Protein AF-G9KWK2-F1 (afdb_monomer_lite)

Secondary structure (DSSP, 8-state):
---GGGSTT--HHHHHHHHHHHHHHHHHHHHHHHHHHHHHHHHH-PPPPPPP---------------------------------EEEEEEEEE---EEEE---S----PPPEEEEE--TTTTT--TT--SEEEEEEEEE-TT---------

pLDDT: mean 72.07, std 21.46,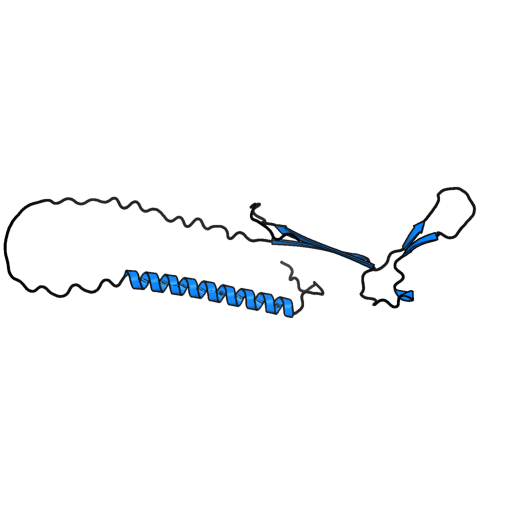 range [29.55, 96.19]

InterPro domains:
  IPR026728 Bridge-like lipid transfer protein family member 3A/B [PF24917] (1-151)
  IPR026728 Bridge-like lipid transfer protein family member 3A/B [PTHR22774] (1-151)

Sequence (152 aa):
GDSCNHWMYFSDATKTKNGWANELLHEFECNVEMLKQAVKDHNVGSPPKSPTHASPQHTQTEKDSALKGTSRTSSVLSQQSKAKLMSSSVVVRLADFNIYQVSTADQCRSSPKSMISCNKKSLYLPQEMSAVYIEFTEYYYPDGKDFPIPSA

Organism: Mustela putorius furo (NCBI:txid9669)

Radius of gyration: 36.41 Å; chains: 1; bounding box: 78×44×110 Å

Structure (mmCIF, N/CA/C/O backbone):
data_AF-G9KWK2-F1
#
_entry.id   AF-G9KWK2-F1
#
loop_
_atom_site.group_PDB
_atom_site.id
_atom_site.type_symbol
_atom_site.label_atom_id
_atom_site.label_alt_id
_atom_site.label_comp_id
_atom_site.label_asym_id
_atom_site.label_entity_id
_atom_site.label_seq_id
_atom_site.pdbx_PDB_ins_code
_atom_site.Cartn_x
_atom_site.Cartn_y
_atom_site.Cartn_z
_atom_site.occupancy
_atom_site.B_iso_or_equiv
_atom_site.auth_seq_id
_atom_site.auth_comp_id
_atom_site.auth_asym_id
_atom_site.auth_atom_id
_atom_site.pdbx_PDB_model_num
ATOM 1 N N . GLY A 1 1 ? -20.825 -9.626 4.700 1.00 45.31 1 GLY A N 1
ATOM 2 C CA . GLY A 1 1 ? -19.632 -8.769 4.634 1.00 45.31 1 GLY A CA 1
ATOM 3 C C . GLY A 1 1 ? -18.448 -9.685 4.729 1.00 45.31 1 GLY A C 1
ATOM 4 O O . GLY A 1 1 ? -18.357 -10.393 5.726 1.00 45.31 1 GLY A O 1
ATOM 5 N N . ASP A 1 2 ? -17.651 -9.765 3.669 1.00 50.41 2 ASP A N 1
ATOM 6 C CA . ASP A 1 2 ? -16.547 -10.717 3.600 1.00 50.41 2 ASP A CA 1
ATOM 7 C C . ASP A 1 2 ? -15.504 -10.422 4.675 1.00 50.41 2 ASP A C 1
ATOM 9 O O . ASP A 1 2 ? -15.094 -9.283 4.895 1.00 50.41 2 ASP A O 1
ATOM 13 N N . SER A 1 3 ? -15.132 -11.478 5.389 1.00 66.38 3 SER A N 1
ATOM 14 C CA . SER A 1 3 ? -14.166 -11.441 6.476 1.00 66.38 3 SER A CA 1
ATOM 15 C C . SER A 1 3 ? -12.786 -11.009 5.965 1.00 66.38 3 SER A C 1
ATOM 17 O O . SER A 1 3 ? -12.309 -11.512 4.944 1.00 66.38 3 SER A O 1
ATOM 19 N N . CYS A 1 4 ? -12.090 -10.148 6.717 1.00 61.81 4 CYS A N 1
ATOM 20 C CA . CYS A 1 4 ? -10.720 -9.684 6.434 1.00 61.81 4 CYS A CA 1
ATOM 21 C C . CYS A 1 4 ? -9.649 -10.797 6.486 1.00 61.81 4 CYS A C 1
ATOM 23 O O . CYS A 1 4 ? -8.458 -10.517 6.396 1.00 61.81 4 CYS A O 1
ATOM 25 N N . ASN A 1 5 ? -10.060 -12.064 6.595 1.00 58.66 5 ASN A N 1
ATOM 26 C CA . ASN A 1 5 ? -9.207 -13.252 6.625 1.00 58.66 5 ASN A CA 1
ATOM 27 C C . ASN A 1 5 ? -8.279 -13.403 5.403 1.00 58.66 5 ASN A C 1
ATOM 29 O O . ASN A 1 5 ? -7.313 -14.152 5.487 1.00 58.66 5 ASN A O 1
ATOM 33 N N . HIS A 1 6 ? -8.555 -12.736 4.275 1.00 60.06 6 HIS A N 1
ATOM 34 C CA . HIS A 1 6 ? -7.691 -12.800 3.087 1.00 60.06 6 HIS A CA 1
ATOM 35 C C . HIS A 1 6 ? -6.473 -11.860 3.152 1.00 60.06 6 HIS A C 1
ATOM 37 O O . HIS A 1 6 ? -5.609 -11.917 2.279 1.00 60.06 6 HIS A O 1
ATOM 43 N N . TRP A 1 7 ? -6.387 -10.976 4.154 1.00 59.44 7 TRP A N 1
ATOM 44 C CA . TRP A 1 7 ? -5.266 -10.045 4.284 1.00 59.44 7 TRP A CA 1
ATOM 45 C C . TRP A 1 7 ? -4.094 -10.764 4.950 1.00 59.44 7 TRP A C 1
ATOM 47 O O . TRP A 1 7 ? -4.195 -11.191 6.096 1.00 59.44 7 TRP A O 1
ATOM 57 N N . MET A 1 8 ? -2.963 -10.855 4.244 1.00 54.47 8 MET A N 1
ATOM 58 C CA . MET A 1 8 ? -1.737 -11.559 4.665 1.00 54.47 8 MET A CA 1
ATOM 59 C C . MET A 1 8 ? -1.193 -11.114 6.044 1.00 54.47 8 MET A C 1
ATOM 61 O O . MET A 1 8 ? -0.426 -11.842 6.664 1.00 54.47 8 MET A O 1
ATOM 65 N N . TYR A 1 9 ? -1.601 -9.934 6.532 1.00 54.50 9 TYR A N 1
ATOM 66 C CA . TYR A 1 9 ? -1.229 -9.366 7.837 1.00 54.50 9 TYR A CA 1
ATOM 67 C C . TYR A 1 9 ? -2.370 -9.329 8.864 1.00 54.50 9 TYR A C 1
ATOM 69 O O . TYR A 1 9 ? -2.162 -8.875 9.991 1.00 54.50 9 TYR A O 1
ATOM 77 N N . PHE A 1 10 ? -3.559 -9.839 8.530 1.00 50.16 10 PHE A N 1
ATOM 78 C CA . PHE A 1 10 ? -4.613 -10.109 9.508 1.00 50.16 10 PHE A CA 1
ATOM 79 C C . PHE A 1 10 ? -4.246 -11.379 10.287 1.00 50.16 10 PHE A C 1
ATOM 81 O O . PHE A 1 10 ? -4.821 -12.452 10.120 1.00 50.16 10 PHE A O 1
ATOM 88 N N . SER A 1 11 ? -3.195 -11.258 11.094 1.00 56.75 11 SER A N 1
ATOM 89 C CA . SER A 1 11 ? -2.689 -12.322 11.952 1.00 56.75 11 SER A CA 1
ATOM 90 C C . SER A 1 11 ? -3.544 -12.443 13.212 1.00 56.75 11 SER A C 1
ATOM 92 O O . SER A 1 11 ? -4.272 -11.518 13.588 1.00 56.75 11 SER A O 1
ATOM 94 N N . ASP A 1 12 ? -3.440 -13.576 13.904 1.00 56.09 12 ASP A N 1
ATOM 95 C CA . ASP A 1 12 ? -4.162 -13.800 15.159 1.00 56.09 12 ASP A CA 1
ATOM 96 C C . ASP A 1 12 ? -3.870 -12.718 16.212 1.00 56.09 12 ASP A C 1
ATOM 98 O O . ASP A 1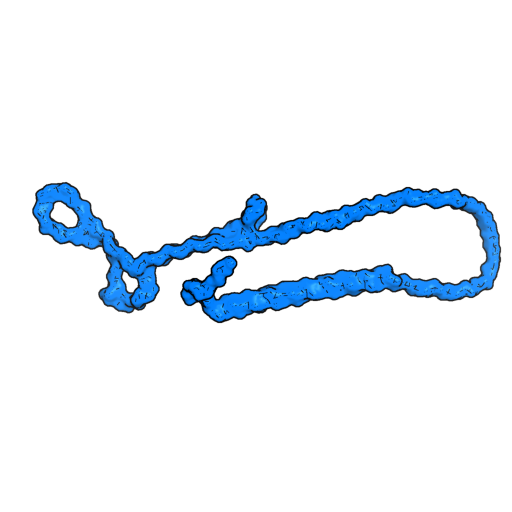 12 ? -4.746 -12.401 17.008 1.00 56.09 12 ASP A O 1
ATOM 102 N N . ALA A 1 13 ? -2.718 -12.038 16.148 1.00 54.31 13 ALA A N 1
ATOM 103 C CA . ALA A 1 13 ? -2.418 -10.879 16.991 1.00 54.31 13 ALA A CA 1
ATOM 104 C C . ALA A 1 13 ? -3.433 -9.729 16.813 1.00 54.31 13 ALA A C 1
ATOM 106 O O . ALA A 1 13 ? -3.853 -9.103 17.790 1.00 54.31 13 ALA A O 1
ATOM 107 N N . THR A 1 14 ? -3.889 -9.470 15.584 1.00 57.59 14 THR A N 1
ATOM 108 C CA . THR A 1 14 ? -4.904 -8.446 15.293 1.00 57.59 14 THR A CA 1
ATOM 109 C C . THR A 1 14 ? -6.292 -8.878 15.776 1.00 57.59 14 THR A C 1
ATOM 111 O O . THR A 1 14 ? -7.063 -8.040 16.251 1.00 57.59 14 THR A O 1
ATOM 114 N N . LYS A 1 15 ? -6.603 -10.182 15.724 1.00 60.75 15 LYS A N 1
ATOM 115 C CA . LYS A 1 15 ? -7.837 -10.740 16.306 1.00 60.75 15 LYS A CA 1
ATOM 116 C C . LYS A 1 15 ? -7.836 -10.620 17.828 1.00 60.75 15 LYS A C 1
ATOM 118 O O . LYS A 1 15 ? -8.821 -10.143 18.384 1.00 60.75 15 LYS A O 1
ATOM 123 N N . THR A 1 16 ? -6.726 -10.957 18.483 1.00 61.84 16 THR A N 1
ATOM 124 C CA . THR A 1 16 ? -6.557 -10.823 19.938 1.00 61.84 16 THR A CA 1
ATOM 125 C C . THR A 1 16 ? -6.705 -9.368 20.382 1.00 61.84 16 THR A C 1
ATOM 127 O O . THR A 1 16 ? -7.444 -9.091 21.324 1.00 61.84 16 THR A O 1
ATOM 130 N N . LYS A 1 17 ? -6.115 -8.416 19.642 1.00 64.06 17 LYS A N 1
ATOM 131 C CA . LYS A 1 17 ? -6.292 -6.972 19.886 1.00 64.06 17 LYS A CA 1
ATOM 132 C C . LYS A 1 17 ? -7.763 -6.549 19.825 1.00 64.06 17 LYS A C 1
ATOM 134 O O . LYS A 1 17 ? -8.221 -5.777 20.664 1.00 64.06 17 LYS A O 1
ATOM 139 N N . ASN A 1 18 ? -8.502 -7.020 18.821 1.00 75.62 18 ASN A N 1
ATOM 140 C CA . ASN A 1 18 ? -9.925 -6.706 18.696 1.00 75.62 18 ASN A CA 1
ATOM 141 C C . ASN A 1 18 ? -10.759 -7.389 19.789 1.00 75.62 18 ASN A C 1
ATOM 143 O O . ASN A 1 18 ? -11.732 -6.797 20.245 1.00 75.62 18 ASN A O 1
ATOM 147 N N . GLY A 1 19 ? -10.373 -8.584 20.243 1.00 78.25 19 GLY A N 1
ATOM 148 C CA . GLY A 1 19 ? -10.990 -9.249 21.394 1.00 78.25 19 GLY A CA 1
ATOM 149 C C . GLY A 1 19 ? -10.881 -8.400 22.659 1.00 78.25 19 GLY A C 1
ATOM 150 O O . GLY A 1 19 ? -11.899 -8.005 23.220 1.00 78.25 19 GLY A O 1
ATOM 151 N N . TRP A 1 20 ? -9.660 -8.010 23.034 1.00 81.62 20 TRP A N 1
ATOM 152 C CA . TRP A 1 20 ? -9.415 -7.205 24.238 1.00 81.62 20 TRP A CA 1
ATOM 153 C C . TRP A 1 20 ? -10.118 -5.847 24.204 1.00 81.62 20 TRP A C 1
ATOM 155 O O . TRP A 1 20 ? -10.649 -5.398 25.215 1.00 81.62 20 TRP A O 1
ATOM 165 N N . ALA A 1 21 ? -10.166 -5.198 23.037 1.00 82.50 21 ALA A N 1
ATOM 166 C CA . ALA A 1 21 ? -10.865 -3.926 22.886 1.00 82.50 21 ALA A CA 1
ATOM 167 C C . ALA A 1 21 ? -12.380 -4.047 23.135 1.00 82.50 21 ALA A C 1
ATOM 169 O O . ALA A 1 21 ? -12.974 -3.142 23.715 1.00 82.50 21 ALA A O 1
ATOM 170 N N . ASN A 1 22 ? -13.002 -5.154 22.714 1.00 87.94 22 ASN A N 1
ATOM 171 C CA . ASN A 1 22 ? -14.422 -5.394 22.975 1.00 87.94 22 ASN A CA 1
ATOM 172 C C . ASN A 1 22 ? -14.679 -5.752 24.444 1.00 87.94 22 ASN A C 1
ATOM 174 O O . ASN A 1 22 ? -15.646 -5.258 25.014 1.00 87.94 22 ASN A O 1
ATOM 178 N N . GLU A 1 23 ? -13.808 -6.555 25.059 1.00 92.31 23 GLU A N 1
ATOM 179 C CA . GLU A 1 23 ? -13.910 -6.934 26.475 1.00 92.31 23 GLU A CA 1
ATOM 180 C C . GLU A 1 23 ? -13.855 -5.699 27.389 1.00 92.31 23 GLU A C 1
ATOM 182 O O . GLU A 1 23 ? -14.736 -5.496 28.222 1.00 92.31 23 GLU A O 1
ATOM 187 N N . LEU A 1 24 ? -12.876 -4.814 27.159 1.00 92.31 24 LEU A N 1
ATOM 188 C CA . LEU A 1 24 ? -12.722 -3.562 27.906 1.00 92.31 24 LEU A CA 1
ATOM 189 C C . LEU A 1 24 ? -13.909 -2.613 27.705 1.00 92.31 24 LEU A C 1
ATOM 191 O O . LEU A 1 24 ? -14.347 -1.957 28.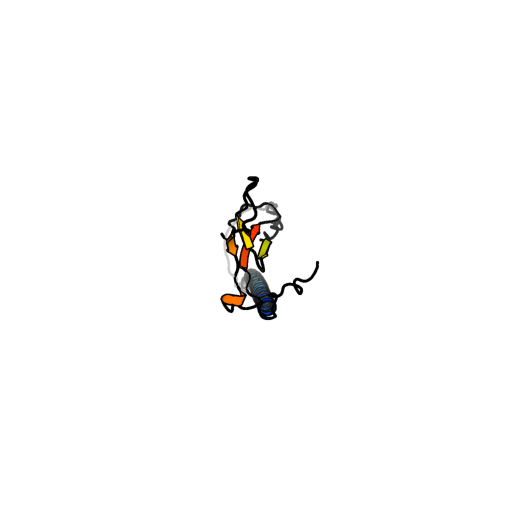649 1.00 92.31 24 LEU A O 1
ATOM 195 N N . LEU A 1 25 ? -14.436 -2.525 26.478 1.00 93.00 25 LEU A N 1
ATOM 196 C CA . LEU A 1 25 ? -15.613 -1.704 26.200 1.00 93.00 25 LEU A CA 1
ATOM 197 C C . LEU A 1 25 ? -16.845 -2.240 26.937 1.00 93.00 25 LEU A C 1
ATOM 199 O O . LEU A 1 25 ? -17.581 -1.460 27.536 1.00 93.00 25 LEU A O 1
ATOM 203 N N . HIS A 1 26 ? -17.042 -3.557 26.923 1.00 95.50 26 HIS A N 1
ATOM 204 C CA . HIS A 1 26 ? -18.140 -4.206 27.626 1.00 95.50 26 HIS A CA 1
ATOM 205 C C . HIS A 1 26 ? -18.038 -4.003 29.146 1.00 95.50 26 HIS A C 1
ATOM 207 O O . HIS A 1 26 ? -19.024 -3.646 29.786 1.00 95.50 26 HIS A O 1
ATOM 213 N N . GLU A 1 27 ? -16.845 -4.155 29.728 1.00 96.19 27 GLU A N 1
ATOM 214 C CA . GLU A 1 27 ? -16.612 -3.887 31.151 1.00 96.19 27 GLU A CA 1
ATOM 215 C C . GLU A 1 27 ? -16.951 -2.435 31.516 1.00 96.19 27 GLU A C 1
ATOM 217 O O . GLU A 1 27 ? -17.654 -2.180 32.497 1.00 96.19 27 GLU A O 1
ATOM 222 N N . PHE A 1 28 ? -16.508 -1.475 30.701 1.00 95.19 28 PHE A N 1
ATOM 223 C CA . PHE A 1 28 ? -16.839 -0.067 30.895 1.00 95.19 28 PHE A CA 1
ATOM 224 C C . PHE A 1 28 ? -18.354 0.179 30.855 1.00 95.19 28 PHE A C 1
ATOM 226 O O . PHE A 1 28 ? -18.888 0.856 31.736 1.00 95.19 28 PHE A O 1
ATOM 233 N N . GLU A 1 29 ? -19.057 -0.383 29.870 1.00 95.12 29 GLU A N 1
ATOM 234 C CA . GLU A 1 29 ? -20.513 -0.268 29.753 1.00 95.12 29 GLU A CA 1
ATOM 235 C C . GLU A 1 29 ? -21.223 -0.860 30.984 1.00 95.12 29 GLU A C 1
ATOM 237 O O . GLU A 1 29 ? -22.073 -0.191 31.577 1.00 95.12 29 GLU A O 1
ATOM 242 N N . CYS A 1 30 ? -20.819 -2.049 31.447 1.00 95.56 30 CYS A N 1
ATOM 243 C CA . CYS A 1 30 ? -21.340 -2.652 32.677 1.00 95.56 30 CYS A CA 1
ATOM 244 C C . CYS A 1 30 ? -21.093 -1.775 33.912 1.00 95.56 30 CYS A C 1
ATOM 246 O O . CYS A 1 30 ? -22.004 -1.573 34.717 1.00 95.56 30 CYS A O 1
ATOM 248 N N . ASN A 1 31 ? -19.889 -1.218 34.057 1.00 94.69 31 ASN A N 1
ATOM 249 C CA . ASN A 1 31 ? -19.538 -0.344 35.178 1.00 94.69 31 ASN A CA 1
ATOM 250 C C . ASN A 1 31 ? -20.391 0.931 35.194 1.00 94.69 31 ASN A C 1
ATOM 252 O O . ASN A 1 31 ? -20.852 1.363 36.253 1.00 94.69 31 ASN A O 1
ATOM 256 N N . VAL A 1 32 ? -20.654 1.512 34.022 1.00 94.94 32 VAL A N 1
ATOM 257 C CA . VAL A 1 32 ? -21.541 2.672 33.880 1.00 94.94 32 VAL A CA 1
ATOM 258 C C . VAL A 1 32 ? -22.980 2.322 34.265 1.00 94.94 32 VAL A C 1
ATOM 260 O O . VAL A 1 32 ? -23.631 3.114 34.949 1.00 94.94 32 VAL A O 1
ATOM 263 N N . GLU A 1 33 ? -23.489 1.153 33.874 1.00 95.19 33 GLU A N 1
ATOM 264 C CA . GLU A 1 33 ? -24.838 0.720 34.261 1.00 95.19 33 GLU A CA 1
ATOM 265 C C . GLU A 1 33 ? -24.956 0.437 35.765 1.00 95.19 33 GLU A C 1
ATOM 267 O O . GLU A 1 33 ? -25.916 0.886 36.397 1.00 95.19 33 GLU A O 1
ATOM 272 N N . MET A 1 34 ? -23.954 -0.203 36.378 1.00 93.69 34 MET A N 1
ATOM 273 C CA . MET A 1 34 ? -23.910 -0.383 37.835 1.00 93.69 34 MET A CA 1
ATOM 274 C C . MET A 1 34 ? -23.889 0.959 38.574 1.00 93.69 34 MET A C 1
ATOM 276 O O . MET A 1 34 ? -24.630 1.142 39.540 1.00 93.69 34 MET A O 1
ATOM 280 N N . LEU A 1 35 ? -23.099 1.927 38.096 1.00 93.25 35 LEU A N 1
ATOM 281 C CA . LEU A 1 35 ? -23.061 3.274 38.667 1.00 93.25 35 LEU A CA 1
ATOM 282 C C . LEU A 1 35 ? -24.424 3.971 38.560 1.00 93.25 35 LEU A C 1
ATOM 284 O O . LEU A 1 35 ? -24.896 4.561 39.533 1.00 93.25 35 LEU A O 1
ATOM 288 N N . LYS A 1 36 ? -25.089 3.884 37.402 1.00 92.31 36 LYS A N 1
ATOM 289 C CA . LYS A 1 36 ? -26.440 4.437 37.219 1.00 92.31 36 LYS A CA 1
ATOM 290 C C . LYS A 1 36 ? -27.440 3.814 38.190 1.00 92.31 36 LYS A C 1
ATOM 292 O O . LYS A 1 36 ? -28.295 4.533 38.705 1.00 92.31 36 LYS A O 1
ATOM 297 N N . GLN A 1 37 ? -27.348 2.508 38.439 1.00 90.81 37 GLN A N 1
ATOM 298 C CA . GLN A 1 37 ? -28.232 1.822 39.379 1.00 90.81 37 GLN A CA 1
ATOM 299 C C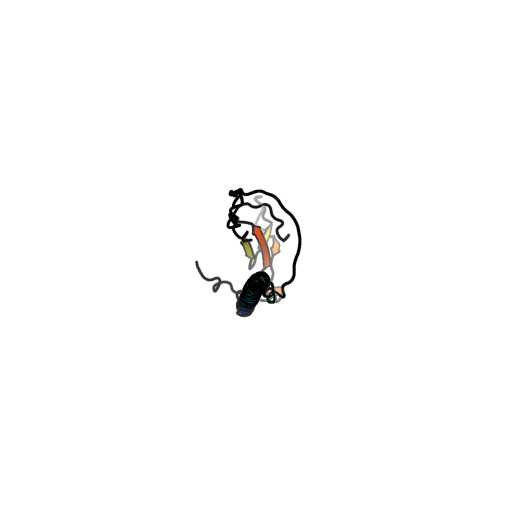 . GLN A 1 37 ? -27.963 2.253 40.826 1.00 90.81 37 GLN A C 1
ATOM 301 O O . GLN A 1 37 ? -28.897 2.638 41.523 1.00 90.81 37 GLN A O 1
ATOM 306 N N . ALA A 1 38 ? -26.696 2.318 41.240 1.00 88.12 38 ALA A N 1
ATOM 307 C CA . ALA A 1 38 ? -26.321 2.775 42.577 1.00 88.12 38 ALA A CA 1
ATOM 308 C C . ALA A 1 38 ? -26.805 4.210 42.864 1.00 88.12 38 ALA A C 1
ATOM 310 O O . ALA A 1 38 ? -27.304 4.500 43.951 1.00 88.12 38 ALA A O 1
ATOM 311 N N . VAL A 1 39 ? -26.725 5.109 41.874 1.00 84.88 39 VAL A N 1
ATOM 312 C CA . VAL A 1 39 ? -27.245 6.484 41.988 1.00 84.88 39 VAL A CA 1
ATOM 313 C C . VAL A 1 39 ? -28.772 6.511 42.112 1.00 84.88 39 VAL A C 1
ATOM 315 O O . VAL A 1 39 ? -29.306 7.333 42.860 1.00 84.88 39 VAL A O 1
ATOM 318 N N . LYS A 1 40 ? -29.488 5.622 41.410 1.00 83.88 40 LYS A N 1
ATOM 319 C CA . LYS A 1 40 ? -30.948 5.494 41.545 1.00 83.88 40 LYS A CA 1
ATOM 320 C C . LYS A 1 40 ? -31.335 5.001 42.934 1.00 83.88 40 LYS A C 1
ATOM 322 O O . LYS A 1 40 ? -32.211 5.601 43.548 1.00 83.88 40 LYS A O 1
ATOM 327 N N . ASP A 1 41 ? -30.656 3.981 43.449 1.00 79.06 41 ASP A N 1
ATOM 328 C CA . ASP A 1 41 ? -30.961 3.391 44.757 1.00 79.06 41 ASP A CA 1
ATOM 329 C C . ASP A 1 41 ? -30.695 4.388 45.900 1.00 79.06 41 ASP A C 1
ATOM 331 O O . ASP A 1 41 ? -31.477 4.491 46.847 1.00 79.06 41 ASP A O 1
ATOM 335 N N . HIS A 1 42 ? -29.661 5.224 45.762 1.00 67.50 42 HIS A N 1
ATOM 336 C CA . HIS A 1 42 ? -29.347 6.284 46.724 1.00 67.50 42 HIS A CA 1
ATOM 337 C C . HIS A 1 42 ? -30.337 7.466 46.695 1.00 67.50 42 HIS A C 1
ATOM 339 O O . HIS A 1 42 ? -30.375 8.264 47.631 1.00 67.50 42 HIS A O 1
ATOM 345 N N . ASN A 1 43 ? -31.158 7.595 45.645 1.00 59.62 43 ASN A N 1
ATOM 346 C CA . ASN A 1 43 ? -32.208 8.616 45.560 1.00 59.62 43 ASN A CA 1
ATOM 347 C C . ASN A 1 43 ? -33.525 8.174 46.235 1.00 59.62 43 ASN A C 1
ATOM 349 O O . ASN A 1 43 ? -34.399 9.002 46.477 1.00 59.62 43 ASN A O 1
ATOM 353 N N . VAL A 1 44 ? -33.670 6.886 46.578 1.00 56.38 44 VAL A N 1
ATOM 354 C CA . VAL A 1 44 ? -34.892 6.319 47.188 1.00 56.38 44 VAL A CA 1
ATOM 355 C C . VAL A 1 44 ? -34.817 6.277 48.728 1.00 56.38 44 VAL A C 1
ATOM 357 O O . VAL A 1 44 ? -35.834 6.117 49.400 1.00 56.38 44 VAL A O 1
ATOM 360 N N . GLY A 1 45 ? -33.639 6.490 49.321 1.00 49.91 45 GLY A N 1
ATOM 361 C CA . GLY A 1 45 ? -33.406 6.373 50.765 1.00 49.91 45 GLY A CA 1
ATOM 362 C C . GLY A 1 45 ? -33.384 7.697 51.532 1.00 49.91 45 GLY A C 1
ATOM 363 O O . GLY A 1 45 ? -32.356 8.052 52.099 1.00 49.91 45 GLY A O 1
ATOM 364 N N . SER A 1 46 ? -34.504 8.422 51.613 1.00 53.69 46 SER A N 1
ATOM 365 C CA . SER A 1 46 ? -34.692 9.340 52.754 1.00 53.69 46 SER A CA 1
ATOM 366 C C . SER A 1 46 ? -35.023 8.505 54.005 1.00 53.69 46 SER A C 1
ATOM 368 O O . SER A 1 46 ? -35.876 7.621 53.900 1.00 53.69 46 SER A O 1
ATOM 370 N N . PRO A 1 47 ? -34.402 8.737 55.181 1.00 51.09 47 PRO A N 1
ATOM 371 C CA . PRO A 1 47 ? -34.697 7.953 56.381 1.00 51.09 47 PRO A CA 1
ATOM 372 C C . PRO A 1 47 ? -36.171 8.089 56.805 1.00 51.09 47 PRO A C 1
ATOM 374 O O . PRO A 1 47 ? -36.759 9.163 56.625 1.00 51.09 47 PRO A O 1
ATOM 377 N N . PRO A 1 48 ? -36.783 7.046 57.400 1.00 47.00 48 PRO A N 1
ATOM 378 C CA . PRO A 1 48 ? -38.149 7.132 57.896 1.00 47.00 48 PRO A CA 1
ATOM 379 C C . PRO A 1 48 ? -38.226 8.171 59.020 1.00 47.00 48 PRO A C 1
ATOM 381 O O . PRO A 1 48 ? -37.420 8.166 59.950 1.00 47.00 48 PRO A O 1
ATOM 384 N N . LYS A 1 49 ? -39.210 9.073 58.934 1.00 46.88 49 LYS A N 1
ATOM 385 C CA . LYS A 1 49 ? -39.543 10.008 60.015 1.00 46.88 49 LYS A CA 1
ATOM 386 C C . LYS A 1 49 ? -39.921 9.203 61.265 1.00 46.88 49 LYS A C 1
ATOM 388 O O . LYS A 1 49 ? -40.866 8.418 61.227 1.00 46.88 49 LYS A O 1
ATOM 393 N N . SER A 1 50 ? -39.179 9.401 62.350 1.00 39.94 50 SER A N 1
ATOM 394 C CA . SER A 1 50 ? -39.437 8.818 63.672 1.00 39.94 50 SER A CA 1
ATOM 395 C C . SER A 1 50 ? -40.814 9.240 64.224 1.00 39.94 50 SER A C 1
ATOM 397 O O . SER A 1 50 ? -41.299 10.317 63.863 1.00 39.94 50 SER A O 1
ATOM 399 N N . PRO A 1 51 ? -41.454 8.442 65.106 1.00 44.31 51 PRO A N 1
ATOM 400 C CA . PRO A 1 51 ? -42.822 8.688 65.540 1.00 44.31 51 PRO A CA 1
ATOM 401 C C . PRO A 1 51 ? -42.937 9.844 66.541 1.00 44.31 51 PRO A C 1
ATOM 403 O O . PRO A 1 51 ? -42.089 10.059 67.404 1.00 44.31 51 PRO A O 1
ATOM 406 N N . THR A 1 52 ? -44.046 10.559 66.395 1.00 41.62 52 THR A N 1
ATOM 407 C CA . THR A 1 52 ? -44.543 11.704 67.159 1.00 41.62 52 THR A CA 1
ATOM 408 C C . THR A 1 52 ? -44.504 11.512 68.679 1.00 41.62 52 THR A C 1
ATOM 410 O O . THR A 1 52 ? -45.102 10.574 69.199 1.00 41.62 52 THR A O 1
ATOM 413 N N . HIS A 1 53 ? -43.922 12.478 69.397 1.00 36.69 53 HIS A N 1
ATOM 414 C CA . HIS A 1 53 ? -44.226 12.723 70.809 1.00 36.69 53 HIS A CA 1
ATOM 415 C C . HIS A 1 53 ? -44.979 14.058 70.923 1.00 36.69 53 HIS A C 1
ATOM 417 O O . HIS A 1 53 ? -44.527 15.083 70.417 1.00 36.69 53 HIS A O 1
ATOM 423 N N . ALA A 1 54 ? -46.168 14.019 71.521 1.00 35.47 54 ALA A N 1
ATOM 424 C CA . ALA A 1 54 ? -47.120 15.125 71.597 1.00 35.47 54 ALA A CA 1
ATOM 425 C C . ALA A 1 54 ? -46.820 16.111 72.744 1.00 35.47 54 ALA A C 1
ATOM 427 O O . ALA A 1 54 ? -46.502 15.670 73.848 1.00 35.47 54 ALA A O 1
ATOM 428 N N . SER A 1 55 ? -47.006 17.420 72.498 1.00 31.92 55 SER A N 1
ATOM 429 C CA . SER A 1 55 ? -47.717 18.389 73.372 1.00 31.92 55 SER A CA 1
ATOM 430 C C . SER A 1 55 ? -47.686 19.832 72.807 1.00 31.92 55 SER A C 1
ATOM 432 O O . SER A 1 55 ? -46.890 20.096 71.908 1.00 31.92 55 SER A O 1
ATOM 434 N N . PRO A 1 56 ? -48.587 20.747 73.238 1.00 48.22 56 PRO A N 1
ATOM 435 C CA . PRO A 1 56 ? -49.332 21.626 72.330 1.00 48.22 56 PRO A CA 1
ATOM 436 C C . PRO A 1 56 ? -48.999 23.123 72.458 1.00 48.22 56 PRO A C 1
ATOM 438 O O . PRO A 1 56 ? -48.621 23.575 73.532 1.00 48.22 56 PRO A O 1
ATOM 441 N N . GLN A 1 57 ? -49.257 23.901 71.396 1.00 31.80 57 GLN A N 1
ATOM 442 C CA . GLN A 1 57 ? -50.190 25.049 71.375 1.00 31.80 57 GLN A CA 1
ATOM 443 C C . GLN A 1 57 ? -49.925 26.017 70.199 1.00 31.80 57 GLN A C 1
ATOM 445 O O . GLN A 1 57 ? -48.798 26.411 69.930 1.00 31.80 57 GLN A O 1
ATOM 450 N N . HIS A 1 58 ? -51.047 26.475 69.629 1.00 29.80 58 HIS A N 1
ATOM 451 C CA . HIS A 1 58 ? -51.321 27.837 69.145 1.00 29.80 58 HIS A CA 1
ATOM 452 C C . HIS A 1 58 ? -51.225 28.179 67.633 1.00 29.80 58 HIS A C 1
ATOM 454 O O . HIS A 1 58 ? -50.162 28.252 67.030 1.00 29.80 58 HIS A O 1
ATOM 460 N N . THR A 1 59 ? -52.412 28.548 67.118 1.00 29.55 59 THR A N 1
ATOM 461 C CA . THR A 1 59 ? -52.758 29.533 66.061 1.00 29.55 59 THR A CA 1
ATOM 462 C C . THR A 1 59 ? -52.542 29.273 64.562 1.00 29.55 59 THR A C 1
ATOM 464 O O . THR A 1 59 ? -51.471 29.488 64.020 1.00 29.55 59 THR A O 1
ATOM 467 N N . GLN A 1 60 ? -53.684 28.970 63.922 1.00 33.91 60 GLN A N 1
ATOM 468 C CA . GLN A 1 60 ? -54.377 29.711 62.843 1.00 33.91 60 GLN A CA 1
ATOM 469 C C . GLN A 1 60 ? -53.799 29.832 61.407 1.00 33.91 60 GLN A C 1
ATOM 471 O O . GLN A 1 60 ? -52.717 30.353 61.168 1.00 33.91 60 GLN A O 1
ATOM 476 N N . THR A 1 61 ? -54.739 29.562 60.478 1.00 29.59 61 THR A N 1
ATOM 477 C CA . THR A 1 61 ? -55.030 30.183 59.157 1.00 29.59 61 THR A CA 1
ATOM 478 C C . THR A 1 61 ? -54.364 29.675 57.865 1.00 29.59 61 THR A C 1
ATOM 480 O O . THR A 1 61 ? -53.181 29.890 57.658 1.00 29.59 61 THR A O 1
ATOM 483 N N . GLU A 1 62 ? -55.235 29.118 56.992 1.00 29.69 62 GLU A N 1
ATOM 484 C CA . GLU A 1 62 ? -55.333 29.224 55.509 1.00 29.69 62 GLU A CA 1
ATOM 485 C C . GLU A 1 62 ? -54.097 28.869 54.641 1.00 29.69 62 GLU A C 1
ATOM 487 O O . GLU A 1 62 ? -52.977 29.241 54.933 1.00 29.69 62 GLU A O 1
ATOM 492 N N . LYS A 1 63 ? -54.177 28.188 53.489 1.00 32.00 63 LYS A N 1
ATOM 493 C CA . LYS A 1 63 ? -55.230 28.101 52.470 1.00 32.00 63 LYS A CA 1
ATOM 494 C C . LYS A 1 63 ? -54.929 26.925 51.528 1.00 32.00 63 LYS A C 1
ATOM 496 O O . LYS A 1 63 ? -53.779 26.695 51.160 1.00 32.00 63 LYS A O 1
ATOM 501 N N . ASP A 1 64 ? -55.979 26.239 51.106 1.00 33.72 64 ASP A N 1
ATOM 502 C CA . ASP A 1 64 ? -55.977 25.213 50.064 1.00 33.72 64 ASP A CA 1
ATOM 503 C C . ASP A 1 64 ? -55.741 25.830 48.667 1.00 33.72 64 ASP A C 1
ATOM 505 O O . ASP A 1 64 ? -56.307 26.878 48.349 1.00 33.72 64 ASP A O 1
ATOM 509 N N . SER A 1 65 ? -54.930 25.192 47.819 1.00 33.53 65 SER A N 1
ATOM 510 C CA . SER A 1 65 ? -55.272 24.914 46.410 1.00 33.53 65 SER A CA 1
ATOM 511 C C . SER A 1 65 ? -54.106 24.266 45.658 1.00 33.53 65 SER A C 1
ATOM 513 O O . SER A 1 65 ? -53.013 24.806 45.496 1.00 33.53 65 SER A O 1
ATOM 515 N N . ALA A 1 66 ? -54.392 23.067 45.167 1.00 37.53 66 ALA A N 1
ATOM 516 C CA . ALA A 1 66 ? -53.638 22.350 44.159 1.00 37.53 66 ALA A CA 1
ATOM 517 C C . ALA A 1 66 ? -53.615 23.105 42.815 1.00 37.53 66 ALA A C 1
ATOM 519 O O . ALA A 1 66 ? -54.589 23.768 42.472 1.00 37.53 66 ALA A O 1
ATOM 520 N N . LEU A 1 67 ? -52.572 22.891 41.999 1.00 35.19 67 LEU A N 1
ATOM 521 C CA . LEU A 1 67 ? -52.672 22.196 40.699 1.00 35.19 67 LEU A CA 1
ATOM 522 C C . LEU A 1 67 ? -51.386 22.336 39.858 1.00 35.19 67 LEU A C 1
ATOM 524 O O . LEU A 1 67 ? -50.971 23.421 39.479 1.00 35.19 67 LEU A O 1
ATOM 528 N N . LYS A 1 68 ? -50.821 21.165 39.533 1.00 40.75 68 LYS A N 1
ATOM 529 C CA . LYS A 1 68 ? -50.222 20.749 38.250 1.00 40.75 68 LYS A CA 1
ATOM 530 C C . LYS A 1 68 ? -49.462 21.788 37.411 1.00 40.75 68 LYS A C 1
ATOM 532 O O . LYS A 1 68 ? -50.057 22.596 36.710 1.00 40.75 68 LYS A O 1
ATOM 537 N N . GLY A 1 69 ? -48.159 21.547 37.271 1.00 33.44 69 GLY A N 1
ATOM 538 C CA . GLY A 1 69 ? -47.384 22.120 36.173 1.00 33.44 69 GLY A CA 1
ATOM 539 C C . GLY A 1 69 ? -45.930 21.668 36.071 1.00 33.44 69 GLY A C 1
ATOM 540 O O . GLY A 1 69 ? -45.114 22.451 35.606 1.00 33.44 69 GLY A O 1
ATOM 541 N N . THR A 1 70 ? -45.558 20.451 36.494 1.00 38.88 70 THR A N 1
ATOM 542 C CA . THR A 1 70 ? -44.224 19.927 36.150 1.00 38.88 70 THR A CA 1
ATOM 543 C C . THR A 1 70 ? -44.216 19.619 34.662 1.00 38.88 70 THR A C 1
ATOM 545 O O . THR A 1 70 ? -44.687 18.566 34.220 1.00 38.88 70 THR A O 1
ATOM 548 N N . SER A 1 71 ? -43.715 20.582 33.890 1.00 42.56 71 SER A N 1
ATOM 549 C CA . SER A 1 71 ? -43.272 20.399 32.519 1.00 42.56 71 SER A CA 1
ATOM 550 C C . SER A 1 71 ? -42.388 19.164 32.479 1.00 42.56 71 SER A C 1
ATOM 552 O O . SER A 1 71 ? -41.257 19.164 32.960 1.00 42.56 71 SER A O 1
ATOM 554 N N . ARG A 1 72 ? -42.947 18.087 31.926 1.00 46.88 72 ARG A N 1
ATOM 555 C CA . ARG A 1 72 ? -42.185 16.957 31.418 1.00 46.88 72 ARG A CA 1
ATOM 556 C C . ARG A 1 72 ? -41.281 17.530 30.337 1.00 46.88 72 ARG A C 1
ATOM 558 O O . ARG A 1 72 ? -41.691 17.636 29.185 1.00 46.88 72 ARG A O 1
ATOM 565 N N . THR A 1 73 ? -40.068 17.923 30.705 1.00 43.72 73 THR A N 1
ATOM 566 C CA . THR A 1 73 ? -38.961 17.901 29.764 1.00 43.72 73 THR A CA 1
ATOM 567 C C . THR A 1 73 ? -38.796 16.436 29.411 1.00 43.72 73 THR A C 1
ATOM 569 O O . THR A 1 73 ? -38.179 15.652 30.126 1.00 43.72 73 THR A O 1
ATOM 572 N N . SER A 1 74 ? -39.481 16.032 28.343 1.00 46.31 74 SER A N 1
ATOM 573 C CA . SER A 1 74 ? -39.167 14.813 27.632 1.00 46.31 74 SER A CA 1
ATOM 574 C C . SER A 1 74 ? -37.680 14.898 27.327 1.00 46.31 74 SER A C 1
ATOM 576 O O . SER A 1 74 ? -37.273 15.630 26.423 1.00 46.31 74 SER A O 1
ATOM 578 N N . SER A 1 75 ? -36.866 14.186 28.101 1.00 48.03 75 SER A N 1
ATOM 579 C CA . SER A 1 75 ? -35.555 13.757 27.660 1.00 48.03 75 SER A CA 1
ATOM 580 C C . SER A 1 75 ? -35.810 12.803 26.501 1.00 48.03 75 SER A C 1
ATOM 582 O O . SER A 1 75 ? -35.753 11.582 26.616 1.00 48.03 75 SER A O 1
ATOM 584 N N . VAL A 1 76 ? -36.123 13.391 25.345 1.00 44.31 76 VAL A N 1
ATOM 585 C CA . VAL A 1 76 ? -35.719 12.836 24.071 1.00 44.31 76 VAL A CA 1
ATOM 586 C C . VAL A 1 76 ? -34.205 12.824 24.195 1.00 44.31 76 VAL A C 1
ATOM 588 O O . VAL A 1 76 ? -33.530 13.796 23.867 1.00 44.31 76 VAL A O 1
ATOM 591 N N . LEU A 1 77 ? -33.681 11.751 24.799 1.00 47.00 77 LEU A N 1
ATOM 592 C CA . LEU A 1 77 ? -32.346 11.278 24.519 1.00 47.00 77 LEU A CA 1
ATOM 593 C C . LEU A 1 77 ? -32.416 11.049 23.016 1.00 47.00 77 LEU A C 1
ATOM 595 O O . LEU A 1 77 ? -32.869 10.004 22.548 1.00 47.00 77 LEU A O 1
ATOM 599 N N . SER A 1 78 ? -32.121 12.106 22.258 1.00 48.91 78 SER A N 1
ATOM 600 C CA . SER A 1 78 ? -31.808 11.986 20.858 1.00 48.91 78 SER A CA 1
ATOM 601 C C . SER A 1 78 ? -30.794 10.867 20.849 1.00 48.91 78 SER A C 1
ATOM 603 O O . SER A 1 78 ? -29.795 10.901 21.570 1.00 48.91 78 SER A O 1
ATOM 605 N N . GLN A 1 79 ? -31.165 9.788 20.180 1.00 48.75 79 GLN A N 1
ATOM 606 C CA . GLN A 1 79 ? -30.318 8.645 19.954 1.00 48.75 79 GLN A CA 1
ATOM 607 C C . GLN A 1 79 ? -29.134 9.230 19.185 1.00 48.75 79 GLN A C 1
ATOM 609 O O . GLN A 1 79 ? -29.195 9.354 17.966 1.00 48.75 79 GLN A O 1
ATOM 614 N N . GLN A 1 80 ? -28.139 9.774 19.899 1.00 55.91 80 GLN A N 1
ATOM 615 C CA . GLN A 1 80 ? -26.972 10.390 19.301 1.00 55.91 80 GLN A CA 1
ATOM 616 C C . GLN A 1 80 ? -26.337 9.236 18.562 1.00 55.91 80 GLN A C 1
ATOM 618 O O . GLN A 1 80 ? -25.758 8.343 19.177 1.00 55.91 80 GLN A O 1
ATOM 623 N N . SER A 1 81 ? -26.555 9.205 17.249 1.00 61.19 81 SER A N 1
ATOM 624 C CA . SER A 1 81 ? -25.970 8.225 16.357 1.00 61.19 81 SER A CA 1
ATOM 625 C C . SER A 1 81 ? -24.480 8.230 16.680 1.00 61.19 81 SER A C 1
ATOM 627 O O . SER A 1 81 ? -23.817 9.250 16.448 1.00 61.19 81 SER A O 1
ATOM 629 N N . LYS A 1 82 ? -23.994 7.164 17.322 1.00 67.12 82 LYS A N 1
ATOM 630 C CA . LYS A 1 82 ? -22.597 7.024 17.731 1.00 67.12 82 LYS A CA 1
ATOM 631 C C . LYS A 1 82 ? -21.765 7.301 16.484 1.00 67.12 82 LYS A C 1
ATOM 633 O O . LYS A 1 82 ? -21.893 6.566 15.506 1.00 67.12 82 LYS A O 1
ATOM 638 N N . ALA A 1 83 ? -21.022 8.409 16.475 1.00 74.31 83 ALA A N 1
ATOM 639 C CA . ALA A 1 83 ? -20.219 8.783 15.320 1.00 74.31 83 ALA A CA 1
ATOM 640 C C . ALA A 1 83 ? -19.199 7.662 15.108 1.00 74.31 83 ALA A C 1
ATOM 642 O O . ALA A 1 83 ? -18.360 7.404 15.972 1.00 74.31 83 ALA A O 1
ATOM 643 N N . LYS A 1 84 ? -19.349 6.918 14.012 1.00 83.06 84 LYS A N 1
ATOM 644 C CA . LYS A 1 84 ? -18.504 5.767 13.716 1.00 83.06 84 LYS A CA 1
ATOM 645 C C . LYS A 1 84 ? -17.406 6.228 12.774 1.00 83.06 84 LYS A C 1
ATOM 647 O O . LYS A 1 84 ? -17.667 6.427 11.594 1.00 83.06 84 LYS A O 1
ATOM 652 N N . LEU A 1 85 ? -16.197 6.393 13.299 1.00 89.94 85 LEU A N 1
ATOM 653 C CA . LEU A 1 85 ? -15.023 6.626 12.468 1.00 89.94 85 LEU A CA 1
ATOM 654 C C . LEU A 1 85 ? -14.731 5.361 11.651 1.00 89.94 85 LEU A C 1
ATOM 656 O O . LEU A 1 85 ? -14.669 4.259 12.201 1.00 89.94 85 LEU A O 1
ATOM 660 N N . MET A 1 86 ? -14.585 5.522 10.343 1.00 91.31 86 MET A N 1
ATOM 661 C CA . MET A 1 86 ? -14.242 4.468 9.395 1.00 91.31 86 MET A CA 1
ATOM 662 C C . MET A 1 86 ? -12.834 4.714 8.846 1.00 91.31 86 MET A C 1
ATOM 664 O O . MET A 1 86 ? -12.328 5.833 8.898 1.00 91.31 86 MET A O 1
ATOM 668 N N . SER A 1 87 ? -12.207 3.666 8.313 1.00 92.75 87 SER A N 1
ATOM 669 C CA . SER A 1 87 ? -10.902 3.739 7.653 1.00 92.75 87 SER A CA 1
ATOM 670 C C . SER A 1 87 ? -10.986 3.149 6.249 1.00 92.75 87 SER A C 1
ATOM 672 O O . SER A 1 87 ? -11.558 2.073 6.061 1.00 92.75 87 SER A O 1
ATOM 674 N N . SER A 1 88 ? -10.398 3.838 5.279 1.00 91.81 88 SER A N 1
ATOM 675 C CA . SER A 1 88 ? -10.134 3.352 3.928 1.00 91.81 88 SER A CA 1
ATOM 676 C C . SER A 1 88 ? -8.626 3.249 3.748 1.00 91.81 88 SER A C 1
ATOM 678 O O . SER A 1 88 ? -7.914 4.201 4.051 1.00 91.81 88 SER A O 1
ATOM 680 N N . SER A 1 89 ? -8.131 2.113 3.263 1.00 93.88 89 SER A N 1
ATOM 681 C CA . SER A 1 89 ? -6.696 1.897 3.063 1.00 93.88 89 SER A CA 1
ATOM 682 C C . SER A 1 89 ? -6.422 1.376 1.659 1.00 93.88 89 SER A C 1
ATOM 684 O O . SER A 1 89 ? -7.151 0.526 1.147 1.00 93.88 89 SER A O 1
ATOM 686 N N . VAL A 1 90 ? -5.347 1.867 1.047 1.00 94.94 90 VAL A N 1
ATOM 687 C CA . VAL A 1 90 ? -4.859 1.449 -0.268 1.00 94.94 90 VAL A CA 1
ATOM 688 C C . VAL A 1 90 ? -3.381 1.105 -0.149 1.00 94.94 90 VAL A C 1
ATOM 690 O O . VAL A 1 90 ? -2.591 1.899 0.356 1.00 94.94 90 VAL A O 1
ATOM 693 N N . VAL A 1 91 ? -3.007 -0.075 -0.644 1.00 95.38 91 VAL A N 1
ATOM 694 C CA . VAL A 1 91 ? -1.619 -0.549 -0.665 1.00 95.38 91 VAL A CA 1
ATOM 695 C C . VAL A 1 91 ? -1.214 -0.846 -2.105 1.00 95.38 91 VAL A C 1
ATOM 697 O O . VAL A 1 91 ? -1.843 -1.659 -2.782 1.00 95.38 91 VAL A O 1
ATOM 700 N N . VAL A 1 92 ? -0.135 -0.216 -2.568 1.00 95.12 92 VAL A N 1
ATOM 701 C CA . VAL A 1 92 ? 0.470 -0.452 -3.883 1.00 95.12 92 VAL A CA 1
ATOM 702 C C . VAL A 1 92 ? 1.834 -1.096 -3.684 1.00 95.12 92 VAL A C 1
ATOM 704 O O . VAL A 1 92 ? 2.730 -0.520 -3.067 1.00 95.12 92 VAL A O 1
ATOM 707 N N . ARG A 1 93 ? 1.997 -2.302 -4.234 1.00 94.75 93 ARG A N 1
ATOM 708 C CA . ARG A 1 93 ? 3.249 -3.063 -4.196 1.00 94.75 93 ARG A CA 1
ATOM 709 C C . ARG A 1 93 ? 3.703 -3.360 -5.609 1.00 94.75 93 ARG A C 1
ATOM 711 O O . ARG A 1 93 ? 3.028 -4.084 -6.336 1.00 94.75 93 ARG A O 1
ATOM 718 N N . LEU A 1 94 ? 4.867 -2.843 -5.979 1.00 93.12 94 LEU A N 1
ATOM 719 C CA . LEU A 1 94 ? 5.511 -3.179 -7.242 1.00 93.12 94 LEU A CA 1
ATOM 720 C C . LEU A 1 94 ? 6.619 -4.185 -6.973 1.00 93.12 94 LEU A C 1
ATOM 722 O O . LEU A 1 94 ? 7.534 -3.905 -6.202 1.00 93.12 94 LEU A O 1
ATOM 726 N N . ALA A 1 95 ? 6.533 -5.366 -7.579 1.00 91.12 95 ALA A N 1
ATOM 727 C CA . ALA A 1 95 ? 7.528 -6.408 -7.364 1.00 91.12 95 ALA A CA 1
ATOM 728 C C . ALA A 1 95 ? 8.866 -6.066 -8.033 1.00 91.12 95 ALA A C 1
ATOM 730 O O . ALA A 1 95 ? 9.904 -6.255 -7.411 1.00 91.12 95 ALA A O 1
ATOM 731 N N . ASP A 1 96 ? 8.860 -5.568 -9.265 1.00 90.62 96 ASP A N 1
ATOM 732 C CA . ASP A 1 96 ? 10.071 -5.268 -10.033 1.00 90.62 96 ASP A CA 1
ATOM 733 C C . ASP A 1 96 ? 9.738 -4.246 -11.132 1.00 90.62 96 ASP A C 1
ATOM 735 O O . ASP A 1 96 ? 8.603 -4.204 -11.611 1.00 90.62 96 ASP A O 1
ATOM 739 N N . PHE A 1 97 ? 10.703 -3.412 -11.514 1.00 91.19 97 PHE A N 1
ATOM 740 C CA . PHE A 1 97 ? 10.567 -2.451 -12.602 1.00 91.19 97 PHE A CA 1
ATOM 741 C C . PHE A 1 97 ? 11.917 -2.131 -13.240 1.00 91.19 97 PHE A C 1
ATOM 743 O O . PHE A 1 97 ? 12.958 -2.121 -12.583 1.00 91.19 97 PHE A O 1
ATOM 750 N N . ASN A 1 98 ? 11.880 -1.819 -14.534 1.00 91.81 98 ASN A N 1
ATOM 751 C CA . ASN A 1 98 ? 13.031 -1.362 -15.300 1.00 91.81 98 ASN A CA 1
ATOM 752 C C . ASN A 1 98 ? 12.580 -0.222 -16.219 1.00 91.81 98 ASN A C 1
ATOM 754 O O . ASN A 1 98 ? 11.660 -0.389 -17.017 1.00 91.81 98 ASN A O 1
ATOM 758 N N . ILE A 1 99 ? 13.214 0.938 -16.086 1.00 92.69 99 ILE A N 1
ATOM 759 C CA . ILE A 1 99 ? 12.965 2.141 -16.877 1.00 92.69 99 ILE A CA 1
ATOM 760 C C . ILE A 1 99 ? 14.134 2.302 -17.839 1.00 92.69 99 ILE A C 1
ATOM 762 O O . ILE A 1 99 ? 15.283 2.473 -17.420 1.00 92.69 99 ILE A O 1
ATOM 766 N N . TYR A 1 100 ? 13.824 2.270 -19.132 1.00 91.50 100 TYR A N 1
ATOM 767 C CA . TYR A 1 100 ? 14.799 2.415 -20.203 1.00 91.50 100 TYR A CA 1
ATOM 768 C C . TYR A 1 100 ? 14.667 3.779 -20.861 1.00 91.50 100 TYR A C 1
ATOM 770 O O . TYR A 1 100 ? 13.565 4.235 -21.165 1.00 91.50 100 TYR A O 1
ATOM 778 N N . GLN A 1 101 ? 15.808 4.397 -21.143 1.00 88.06 101 GLN A N 1
ATOM 779 C CA . GLN A 1 101 ? 15.852 5.533 -22.043 1.00 88.06 101 GLN A CA 1
ATOM 780 C C . GLN A 1 101 ? 15.742 5.030 -23.482 1.00 88.06 101 GLN A C 1
ATOM 782 O O . GLN A 1 101 ? 16.541 4.195 -23.914 1.00 88.06 101 GLN A O 1
ATOM 787 N N . VAL A 1 102 ? 14.779 5.565 -24.228 1.00 84.88 102 VAL A N 1
ATOM 788 C CA . VAL A 1 102 ? 14.599 5.293 -25.658 1.00 84.88 102 VAL A CA 1
ATOM 789 C C . VAL A 1 102 ? 14.563 6.607 -26.437 1.00 84.88 102 VAL A C 1
ATOM 791 O O . VAL A 1 102 ? 14.139 7.634 -25.912 1.00 84.88 102 VAL A O 1
ATOM 794 N N . SER A 1 103 ? 15.042 6.579 -27.680 1.00 82.44 103 SER A N 1
ATOM 795 C CA . SER A 1 103 ? 14.974 7.692 -28.632 1.00 82.44 103 SER A CA 1
ATOM 796 C C . SER A 1 103 ? 14.216 7.228 -29.870 1.00 82.44 103 SER A C 1
ATOM 798 O O . SER A 1 103 ? 14.360 6.077 -30.277 1.00 82.44 103 SER A O 1
ATOM 800 N N . THR A 1 104 ? 13.416 8.111 -30.464 1.00 81.25 104 THR A N 1
ATOM 801 C CA . THR A 1 104 ? 12.677 7.841 -31.707 1.00 81.25 104 THR A CA 1
ATOM 802 C C . THR A 1 104 ? 13.469 8.206 -32.964 1.00 81.25 104 THR A C 1
ATOM 804 O O . THR A 1 104 ? 12.939 8.081 -34.060 1.00 81.25 104 THR A O 1
ATOM 807 N N . ALA A 1 105 ? 14.706 8.699 -32.833 1.00 75.75 105 ALA A N 1
ATOM 808 C CA . ALA A 1 105 ? 15.541 9.051 -33.980 1.00 75.75 105 ALA A CA 1
ATOM 809 C C . ALA A 1 105 ? 16.000 7.793 -34.745 1.00 75.75 105 ALA A C 1
ATOM 811 O O . ALA A 1 105 ? 16.427 6.825 -34.119 1.00 75.75 105 ALA A O 1
ATOM 812 N N . ASP A 1 106 ? 15.990 7.843 -36.084 1.00 66.62 106 ASP A N 1
ATOM 813 C CA . ASP A 1 106 ? 16.293 6.738 -37.024 1.00 66.62 106 ASP A CA 1
ATOM 814 C C . ASP A 1 106 ? 17.745 6.196 -36.979 1.00 66.62 106 ASP A C 1
ATOM 816 O O . ASP A 1 106 ? 18.202 5.501 -37.891 1.00 66.62 106 ASP A O 1
ATOM 820 N N . GLN A 1 107 ? 18.518 6.502 -35.936 1.00 61.97 107 GLN A N 1
ATOM 821 C CA . GLN A 1 107 ? 19.916 6.099 -35.843 1.00 61.97 107 GLN A CA 1
ATOM 822 C C . GLN A 1 107 ? 20.071 4.664 -35.312 1.00 61.97 107 GLN A C 1
ATOM 824 O O . GLN A 1 107 ? 19.426 4.230 -34.359 1.00 61.97 107 GLN A O 1
ATOM 829 N N . CYS A 1 108 ? 20.956 3.921 -35.975 1.00 61.47 108 CYS A N 1
ATOM 830 C CA . CYS A 1 108 ? 21.195 2.490 -35.824 1.00 61.47 108 CYS A CA 1
ATOM 831 C C . CYS A 1 108 ? 21.402 2.013 -34.366 1.00 61.47 108 CYS A C 1
ATOM 833 O O . CYS A 1 108 ? 22.386 2.353 -33.715 1.00 61.47 108 CYS A O 1
ATOM 835 N N . ARG A 1 109 ? 20.466 1.164 -33.916 1.00 64.94 109 ARG A N 1
ATOM 836 C CA . ARG A 1 109 ? 20.568 0.039 -32.959 1.00 64.94 109 ARG A CA 1
ATOM 837 C C . ARG A 1 109 ? 21.628 0.139 -31.849 1.00 64.94 109 ARG A C 1
ATOM 839 O O . ARG A 1 109 ? 22.565 -0.656 -31.812 1.00 64.94 109 ARG A O 1
ATOM 846 N N . SER A 1 110 ? 21.412 1.002 -30.861 1.00 69.06 110 SER A N 1
ATOM 847 C CA . SER A 1 110 ? 21.958 0.768 -29.518 1.00 69.06 110 SER A CA 1
ATOM 848 C C . SER A 1 110 ? 20.918 0.044 -28.656 1.00 69.06 110 SER A C 1
ATOM 850 O O . SER A 1 110 ? 19.715 0.288 -28.767 1.00 69.06 110 SER A O 1
ATOM 852 N N . SER A 1 111 ? 21.358 -0.909 -27.829 1.00 79.19 111 SER A N 1
ATOM 853 C CA . SER A 1 111 ? 20.481 -1.549 -26.843 1.00 79.19 111 SER A CA 1
ATOM 854 C C . SER A 1 111 ? 19.928 -0.484 -25.886 1.00 79.19 111 SER A C 1
ATOM 856 O O . SER A 1 111 ? 20.719 0.358 -25.445 1.00 79.19 111 SER A O 1
ATOM 858 N N . PRO A 1 112 ? 18.629 -0.515 -25.527 1.00 81.88 112 PRO A N 1
ATOM 859 C CA . PRO A 1 112 ? 18.046 0.463 -24.615 1.00 81.88 112 PRO A CA 1
ATOM 860 C C . PRO A 1 112 ? 18.865 0.584 -23.327 1.00 81.88 112 PRO A C 1
ATOM 862 O O . PRO A 1 112 ? 19.150 -0.414 -22.660 1.00 81.88 112 PRO A O 1
ATOM 865 N N . LYS A 1 113 ? 19.261 1.810 -22.975 1.00 86.12 113 LYS A N 1
ATOM 866 C CA . LYS A 1 113 ? 20.051 2.065 -21.769 1.00 86.12 113 LYS A CA 1
ATOM 867 C C . LYS A 1 113 ? 19.117 2.103 -20.563 1.00 86.12 113 LYS A C 1
ATOM 869 O O . LYS A 1 113 ? 18.235 2.958 -20.498 1.00 86.12 113 LYS A O 1
ATOM 874 N N . SER A 1 114 ? 19.313 1.192 -19.609 1.00 87.50 114 SER A N 1
ATOM 875 C CA . SER A 1 114 ? 18.598 1.244 -18.328 1.00 87.50 114 SER A CA 1
ATOM 876 C C . SER A 1 114 ? 18.989 2.516 -17.569 1.00 87.50 114 SER A C 1
ATOM 878 O O . SER A 1 114 ? 20.179 2.807 -17.423 1.00 87.50 114 SER A O 1
ATOM 880 N N . MET A 1 115 ? 17.996 3.281 -17.115 1.00 90.38 115 MET A N 1
ATOM 881 C CA . MET A 1 115 ? 18.184 4.456 -16.259 1.00 90.38 115 MET A CA 1
ATOM 882 C C . MET A 1 115 ? 17.905 4.129 -14.797 1.00 90.38 115 MET A C 1
ATOM 884 O O . MET A 1 115 ? 18.673 4.518 -13.922 1.00 90.38 115 MET A O 1
ATOM 888 N N . ILE A 1 116 ? 16.800 3.429 -14.533 1.00 90.81 116 ILE A N 1
ATOM 889 C CA . ILE A 1 116 ? 16.374 3.064 -13.182 1.00 90.81 116 ILE A CA 1
ATOM 890 C C . ILE A 1 116 ? 15.852 1.635 -13.237 1.00 90.81 116 ILE A C 1
ATOM 892 O O . ILE A 1 116 ? 14.941 1.336 -13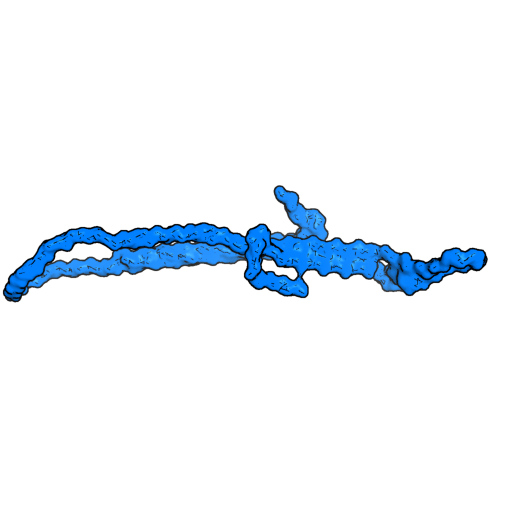.999 1.00 90.81 116 ILE A O 1
ATOM 896 N N . SER A 1 117 ? 16.416 0.750 -12.429 1.00 89.81 117 SER A N 1
ATOM 897 C CA . SER A 1 117 ? 16.025 -0.658 -12.391 1.00 89.81 117 SER A CA 1
ATOM 898 C C . SER A 1 117 ? 16.066 -1.186 -10.973 1.00 89.81 117 SER A C 1
ATOM 900 O O . SER A 1 117 ? 17.013 -0.897 -10.238 1.00 89.81 117 SER A O 1
ATOM 902 N N . CYS A 1 118 ? 15.097 -2.019 -10.610 1.00 88.94 118 CYS A N 1
ATOM 903 C CA . CYS A 1 118 ? 15.195 -2.810 -9.398 1.00 88.94 118 CYS A CA 1
ATOM 904 C C . CYS A 1 118 ? 16.066 -4.044 -9.676 1.00 88.94 118 CYS A C 1
ATOM 906 O O . CYS A 1 118 ? 15.665 -4.959 -10.384 1.00 88.94 118 CYS A O 1
ATOM 908 N N . ASN A 1 119 ? 17.287 -4.086 -9.134 1.00 88.62 119 ASN A N 1
ATOM 909 C CA . ASN A 1 119 ? 18.180 -5.234 -9.315 1.00 88.62 119 ASN A CA 1
ATOM 910 C C . ASN A 1 119 ? 18.225 -6.117 -8.062 1.00 88.62 119 ASN A C 1
ATOM 912 O O . ASN A 1 119 ? 19.230 -6.184 -7.354 1.00 88.62 119 ASN A O 1
ATOM 916 N N . LYS A 1 120 ? 17.121 -6.815 -7.786 1.00 87.69 120 LYS A N 1
ATOM 917 C CA . LYS A 1 120 ? 17.001 -7.677 -6.598 1.00 87.69 120 LYS A CA 1
ATOM 918 C C . LYS A 1 120 ? 18.021 -8.805 -6.557 1.00 87.69 120 LYS A C 1
ATOM 920 O O . LYS A 1 120 ? 18.542 -9.113 -5.492 1.00 87.69 120 LYS A O 1
ATOM 925 N N . LYS A 1 121 ? 18.299 -9.419 -7.712 1.00 85.81 121 LYS A N 1
ATOM 926 C CA . LYS A 1 121 ? 19.179 -10.589 -7.805 1.00 85.81 121 LYS A CA 1
ATOM 927 C C . LYS A 1 121 ? 20.624 -10.228 -7.487 1.00 85.81 121 LYS A C 1
ATOM 929 O O . LYS A 1 121 ? 21.234 -10.891 -6.660 1.00 85.81 121 LYS A O 1
ATOM 934 N N . SER A 1 122 ? 21.165 -9.173 -8.101 1.00 87.81 122 SER A N 1
ATOM 935 C CA . SER A 1 122 ? 22.551 -8.764 -7.834 1.00 87.81 122 SER A CA 1
ATOM 936 C C . SER A 1 122 ? 22.736 -8.173 -6.438 1.00 87.81 122 SER A C 1
ATOM 938 O O . SER A 1 122 ? 23.838 -8.227 -5.906 1.00 87.81 122 SER A O 1
ATOM 940 N N . LEU A 1 123 ? 21.673 -7.618 -5.850 1.00 87.25 123 LEU A N 1
ATOM 941 C CA . LEU A 1 123 ? 21.682 -7.087 -4.486 1.00 87.25 123 LEU A CA 1
ATOM 942 C C . LEU A 1 123 ? 21.311 -8.134 -3.422 1.00 87.25 123 LEU A C 1
ATOM 944 O O . LEU A 1 123 ? 21.266 -7.790 -2.246 1.00 87.25 123 LEU A O 1
ATOM 948 N N . TYR A 1 124 ? 21.049 -9.389 -3.814 1.00 89.94 124 TYR A N 1
ATOM 949 C CA . TYR A 1 124 ? 20.642 -10.479 -2.916 1.00 89.94 124 TYR A CA 1
ATOM 950 C C . TYR A 1 124 ? 19.457 -10.111 -2.003 1.00 89.94 124 TYR A C 1
ATOM 952 O O . TYR A 1 124 ? 19.409 -10.494 -0.835 1.00 89.94 124 TYR A O 1
ATOM 960 N N . LEU A 1 125 ? 18.498 -9.344 -2.531 1.00 89.31 125 LEU A N 1
ATOM 961 C CA . LEU A 1 125 ? 17.320 -8.924 -1.774 1.00 89.31 125 LEU A CA 1
ATOM 962 C C . LEU A 1 125 ? 16.296 -10.070 -1.662 1.00 89.31 125 LEU A C 1
ATOM 964 O O . LEU A 1 125 ? 16.167 -10.857 -2.606 1.00 89.31 125 LEU A O 1
ATOM 968 N N . PRO A 1 126 ? 15.524 -10.144 -0.558 1.00 90.06 126 PRO A N 1
ATOM 969 C CA . PRO A 1 126 ? 14.468 -11.141 -0.387 1.00 90.06 126 PRO A CA 1
ATOM 970 C C . PRO A 1 126 ? 13.440 -11.125 -1.522 1.00 90.06 126 PRO A C 1
ATOM 972 O O . PRO A 1 126 ? 13.087 -10.063 -2.049 1.00 90.06 126 PRO A O 1
ATOM 975 N N . GLN A 1 127 ? 12.907 -12.300 -1.861 1.00 83.44 127 GLN A N 1
ATOM 976 C CA . GLN A 1 127 ? 11.931 -12.451 -2.943 1.00 83.44 127 GLN A CA 1
ATOM 977 C C . GLN A 1 127 ? 10.635 -11.673 -2.654 1.00 83.44 127 GLN A C 1
ATOM 979 O O . GLN A 1 127 ? 10.030 -11.102 -3.564 1.00 83.44 127 GLN A O 1
ATOM 984 N N . GLU A 1 128 ? 10.253 -11.585 -1.382 1.00 86.50 128 GLU A N 1
ATOM 985 C CA . GLU A 1 128 ? 9.028 -10.960 -0.883 1.00 86.50 128 GLU A CA 1
ATOM 986 C C . GLU A 1 128 ? 9.125 -9.425 -0.781 1.00 86.50 128 GLU A C 1
ATOM 988 O O . GLU A 1 128 ? 8.100 -8.742 -0.657 1.00 86.50 128 GLU A O 1
ATOM 993 N N . MET A 1 129 ? 10.339 -8.861 -0.844 1.00 89.88 129 MET A N 1
ATOM 994 C CA . MET A 1 129 ? 10.577 -7.417 -0.745 1.00 89.88 129 MET A CA 1
ATOM 995 C C . MET A 1 129 ? 10.017 -6.708 -1.982 1.00 89.88 129 MET A C 1
ATOM 997 O O . MET A 1 129 ? 10.333 -7.088 -3.101 1.00 89.88 129 MET A O 1
ATOM 1001 N N . SER A 1 130 ? 9.185 -5.678 -1.837 1.00 91.38 130 SER A N 1
ATOM 1002 C CA . SER A 1 130 ? 8.672 -4.914 -2.988 1.00 91.38 130 SER A CA 1
ATOM 1003 C C . SER A 1 130 ? 9.691 -3.861 -3.440 1.00 91.38 130 SER A C 1
ATOM 1005 O O . SER A 1 130 ? 10.348 -3.245 -2.610 1.00 91.38 130 SER A O 1
ATOM 1007 N N . ALA A 1 131 ? 9.825 -3.653 -4.750 1.00 92.25 131 ALA A N 1
ATOM 1008 C CA . ALA A 1 131 ? 10.644 -2.588 -5.330 1.00 92.25 131 ALA A CA 1
ATOM 1009 C C . ALA A 1 131 ? 10.070 -1.194 -5.031 1.00 92.25 131 ALA A C 1
ATOM 1011 O O . ALA A 1 131 ? 10.817 -0.238 -4.852 1.00 92.25 131 ALA A O 1
ATOM 1012 N N . VAL A 1 132 ? 8.740 -1.095 -4.967 1.00 93.12 132 VAL A N 1
ATOM 1013 C CA . VAL A 1 132 ? 8.009 0.085 -4.493 1.00 93.12 132 VAL A CA 1
ATOM 1014 C C . VAL A 1 132 ? 6.917 -0.390 -3.541 1.00 93.12 132 VAL A C 1
ATOM 1016 O O . VAL A 1 132 ? 6.218 -1.361 -3.845 1.00 93.12 132 VAL A O 1
ATOM 1019 N N . TYR A 1 133 ? 6.782 0.291 -2.405 1.00 94.38 133 TYR A N 1
ATOM 1020 C CA . TYR A 1 133 ? 5.713 0.094 -1.432 1.00 94.38 133 TYR A CA 1
ATOM 1021 C C . TYR A 1 133 ? 5.111 1.458 -1.102 1.00 94.38 133 TYR A C 1
ATOM 1023 O O . TYR A 1 133 ? 5.817 2.342 -0.620 1.00 94.38 133 TYR A O 1
ATOM 1031 N N . ILE A 1 134 ? 3.827 1.628 -1.395 1.00 95.56 134 ILE A N 1
ATOM 1032 C CA . ILE A 1 134 ? 3.063 2.826 -1.045 1.00 95.56 134 ILE A CA 1
ATOM 1033 C C . ILE A 1 134 ? 1.849 2.359 -0.262 1.00 95.56 134 ILE A C 1
ATOM 1035 O O . ILE A 1 134 ? 1.123 1.472 -0.710 1.00 95.56 134 ILE A O 1
ATOM 1039 N N . GLU A 1 135 ? 1.629 2.971 0.890 1.00 95.62 135 GLU A N 1
ATOM 1040 C CA . GLU A 1 135 ? 0.469 2.728 1.729 1.00 95.62 135 GLU A CA 1
ATOM 1041 C C . GLU A 1 135 ? -0.181 4.063 2.056 1.00 95.62 135 GLU A C 1
ATOM 1043 O O . GLU A 1 135 ? 0.481 5.006 2.485 1.00 95.62 135 GLU A O 1
ATOM 1048 N N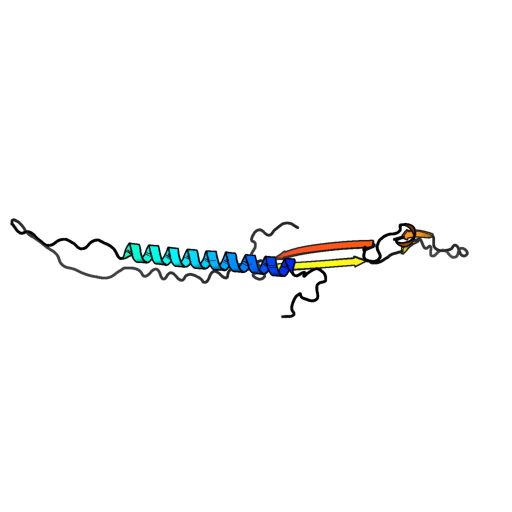 . PHE A 1 136 ? -1.481 4.135 1.810 1.00 93.56 136 PHE A N 1
ATOM 1049 C CA . PHE A 1 136 ? -2.313 5.279 2.126 1.00 93.56 136 PHE A CA 1
ATOM 1050 C C . PHE A 1 136 ? -3.456 4.798 3.005 1.00 93.56 136 PHE A C 1
ATOM 1052 O O . PHE A 1 136 ? -4.135 3.834 2.651 1.00 93.56 136 PHE A O 1
ATOM 1059 N N . THR A 1 137 ? -3.669 5.464 4.135 1.00 93.94 137 THR A N 1
ATOM 1060 C CA . THR A 1 137 ? -4.831 5.233 4.991 1.00 93.94 137 THR A CA 1
ATOM 1061 C C . THR A 1 137 ? -5.512 6.559 5.261 1.00 93.94 137 THR A C 1
ATOM 1063 O O . THR A 1 137 ? -4.892 7.499 5.748 1.00 93.94 137 THR A O 1
ATOM 1066 N N . GLU A 1 138 ? -6.799 6.610 4.959 1.00 91.88 138 GLU A N 1
ATOM 1067 C CA . GLU A 1 138 ? -7.668 7.748 5.195 1.00 91.88 138 GLU A CA 1
ATOM 1068 C C . GLU A 1 138 ? -8.745 7.367 6.201 1.00 91.88 138 GLU A C 1
ATOM 1070 O O . GLU A 1 138 ? -9.360 6.300 6.117 1.00 91.88 138 GLU A O 1
ATOM 1075 N N . TYR A 1 139 ? -8.993 8.263 7.148 1.00 92.94 139 TYR A N 1
ATOM 1076 C CA . TYR A 1 139 ? -10.062 8.120 8.121 1.00 92.94 139 TYR A CA 1
ATOM 1077 C C . TYR A 1 139 ? -11.208 9.058 7.758 1.00 92.94 139 TYR A C 1
ATOM 1079 O O . TYR A 1 139 ? -10.978 10.214 7.424 1.00 92.94 139 TYR A O 1
ATOM 1087 N N . TYR A 1 140 ? -12.445 8.576 7.838 1.00 90.69 140 TYR A N 1
ATOM 1088 C CA . TYR A 1 140 ? -13.619 9.377 7.495 1.00 90.69 140 TYR A CA 1
ATOM 1089 C C . TYR A 1 140 ? -14.830 9.001 8.346 1.00 90.69 140 TYR A C 1
ATOM 1091 O O . TYR A 1 140 ? -14.959 7.870 8.822 1.00 90.69 140 TYR A O 1
ATOM 1099 N N . TYR A 1 141 ? -15.748 9.949 8.518 1.00 91.94 141 TYR A N 1
ATOM 1100 C CA . TYR A 1 141 ? -17.058 9.691 9.102 1.00 91.94 141 TYR A CA 1
ATOM 1101 C C . TYR A 1 141 ? -18.082 9.493 7.973 1.00 91.94 141 TYR A C 1
ATOM 1103 O O . TYR A 1 141 ? -18.257 10.388 7.147 1.00 91.94 141 TYR A O 1
ATOM 1111 N N . PRO A 1 142 ? -18.780 8.345 7.896 1.00 87.12 142 PRO A N 1
ATOM 1112 C CA . PRO A 1 142 ? -19.699 8.047 6.795 1.00 87.12 142 PRO A CA 1
ATOM 1113 C C . PRO A 1 142 ? -20.960 8.921 6.823 1.00 87.12 142 PRO A C 1
ATOM 1115 O O . PRO A 1 142 ? -21.670 9.011 5.828 1.00 87.12 142 PRO A O 1
ATOM 1118 N N . ASP A 1 143 ? -21.241 9.559 7.960 1.00 85.94 143 ASP A N 1
ATOM 1119 C CA . ASP A 1 143 ? -22.319 10.529 8.143 1.00 85.94 143 ASP A CA 1
ATOM 1120 C C . ASP A 1 143 ? -21.895 11.971 7.798 1.00 85.94 143 ASP A C 1
ATOM 1122 O O . ASP A 1 143 ? -22.675 12.898 8.010 1.00 85.94 143 ASP A O 1
ATOM 1126 N N . GLY A 1 144 ? -20.686 12.164 7.252 1.00 79.31 144 GLY A N 1
ATOM 1127 C CA . GLY A 1 144 ? -20.192 13.456 6.767 1.00 79.31 144 GLY A CA 1
ATOM 1128 C C . GLY A 1 144 ? -19.878 14.462 7.874 1.00 79.31 144 GLY A C 1
ATOM 1129 O O . GLY A 1 144 ? -19.828 15.661 7.614 1.00 79.31 144 GLY A O 1
ATOM 1130 N N . LYS A 1 145 ? -19.713 14.003 9.118 1.00 84.56 145 LYS A N 1
ATOM 1131 C CA . LYS A 1 145 ? -19.394 14.879 10.247 1.00 84.56 145 LYS A CA 1
ATOM 1132 C C . LYS A 1 145 ? -17.934 15.335 10.202 1.00 84.56 145 LYS A C 1
ATOM 1134 O O . LYS A 1 145 ? -17.029 14.506 10.153 1.00 84.56 145 LYS A O 1
ATOM 1139 N N . ASP A 1 146 ? -17.725 16.642 10.344 1.00 80.56 146 ASP A N 1
ATOM 1140 C CA . ASP A 1 146 ? -16.406 17.274 10.490 1.00 80.56 146 ASP A CA 1
ATOM 1141 C C . ASP A 1 146 ? -15.928 17.228 11.949 1.00 80.56 146 ASP A C 1
ATOM 1143 O O . ASP A 1 146 ? -15.871 18.230 12.664 1.00 80.56 146 ASP A O 1
ATOM 1147 N N . PHE A 1 147 ? -15.605 16.028 12.422 1.00 85.94 147 PHE A N 1
ATOM 1148 C CA . PHE A 1 147 ? -14.850 15.860 13.660 1.00 85.94 147 PHE A CA 1
ATOM 1149 C C . PHE A 1 147 ? -13.369 15.648 13.346 1.00 85.94 147 PHE A C 1
ATOM 1151 O O . PHE A 1 147 ? -13.045 15.123 12.280 1.00 85.94 147 PHE A O 1
ATOM 1158 N N . PRO A 1 148 ? -12.455 16.004 14.267 1.00 87.31 148 PRO A N 1
ATOM 1159 C CA . PRO A 1 148 ? -11.037 15.758 14.061 1.00 87.31 148 PRO A CA 1
ATOM 1160 C C . PRO A 1 148 ? -10.791 14.269 13.803 1.00 87.31 148 PRO A C 1
ATOM 1162 O O . PRO A 1 148 ? -11.250 13.400 14.552 1.00 87.31 148 PRO A O 1
ATOM 1165 N N . ILE A 1 149 ? -10.068 13.999 12.722 1.00 87.81 149 ILE A N 1
ATOM 1166 C CA . ILE A 1 149 ? -9.589 12.672 12.353 1.00 87.81 149 ILE A CA 1
ATOM 1167 C C . ILE A 1 149 ? -8.077 12.593 12.592 1.00 87.81 149 ILE A C 1
ATOM 1169 O O . ILE A 1 149 ? -7.399 13.623 12.546 1.00 87.81 149 ILE A O 1
ATOM 1173 N N . PRO A 1 150 ? -7.528 11.396 12.855 1.00 86.56 150 PRO A N 1
ATOM 1174 C CA . PRO A 1 150 ? -6.084 11.209 12.901 1.00 86.56 150 PRO A CA 1
ATOM 1175 C C . PRO A 1 150 ? -5.438 11.660 11.586 1.00 86.56 150 PRO A C 1
ATOM 1177 O O . PRO A 1 150 ? -5.892 11.275 10.509 1.00 86.56 150 PRO A O 1
ATOM 1180 N N . SER A 1 151 ? -4.377 12.461 11.672 1.00 70.88 151 SER A N 1
ATOM 1181 C CA . SER A 1 151 ? -3.512 12.752 10.528 1.00 70.88 151 SER A CA 1
ATOM 1182 C C . SER A 1 151 ? -2.659 11.519 10.213 1.00 70.88 151 SER A C 1
ATOM 1184 O O . SER A 1 151 ? -2.039 10.975 11.131 1.00 70.88 151 SER A O 1
ATOM 1186 N N . ALA A 1 152 ? -2.673 11.085 8.951 1.00 60.47 152 ALA A N 1
ATOM 1187 C CA . ALA A 1 152 ? -1.867 9.976 8.435 1.00 60.47 152 ALA A CA 1
ATOM 1188 C C . ALA A 1 152 ? -0.368 10.305 8.386 1.00 60.47 152 ALA A C 1
ATOM 1190 O O . ALA A 1 152 ? -0.032 11.497 8.188 1.00 60.47 152 ALA A O 1
#

Foldseek 3Di:
DDDPVPDPPCDVVVVVVVVVVVVVVVVVVVVVVVVVVVVVVVVVDDDDDDDDDDDDDDDDDDDDDDDDDPPPPPPPVVVPPPQDKDKDKDKDFAQWDWDFDDDPDPDDDDDTHTDDTDPCPVVVHDSPDGPDIDMDMDIDGPVRDPDDDDDD